Protein AF-A0A0X3P6A5-F1 (afdb_monomer)

Solvent-accessible surface area (backbone atoms only — not comparable to full-atom values): 8637 Å² total; per-residue (Å²): 137,67,82,74,75,75,67,80,82,49,99,84,60,67,52,66,67,54,50,32,65,76,57,48,77,68,52,52,66,49,45,55,50,52,33,45,46,26,39,73,74,64,66,32,57,69,59,28,50,49,54,53,51,51,53,50,52,51,46,52,52,50,49,65,68,41,34,69,88,51,89,90,66,46,97,62,54,54,68,47,59,50,49,52,48,53,52,53,50,45,52,51,28,46,69,28,38,88,76,41,46,70,59,17,30,49,50,24,37,30,36,51,30,54,72,82,42,47,76,75,57,67,90,83,59,84,69,65,73,29,74,85,68,86,89,71,82,80,85,76,79,81,83,130

pLDDT: mean 72.55, std 18.56, range [28.36, 92.75]

Structure (mmCIF, N/CA/C/O backbone):
data_AF-A0A0X3P6A5-F1
#
_entry.id   AF-A0A0X3P6A5-F1
#
loop_
_atom_site.group_PDB
_atom_site.id
_atom_site.type_symbol
_atom_site.label_atom_id
_atom_site.label_alt_id
_atom_site.label_comp_id
_atom_site.label_asym_id
_atom_site.label_entity_id
_atom_site.label_seq_id
_atom_site.pdbx_PDB_ins_code
_atom_site.Cartn_x
_atom_site.Cartn_y
_atom_site.Cartn_z
_atom_site.occupancy
_atom_site.B_iso_or_equiv
_atom_site.auth_seq_id
_atom_site.auth_comp_id
_atom_site.auth_asym_id
_atom_site.auth_atom_id
_atom_site.pdbx_PDB_model_num
ATOM 1 N N . TRP A 1 1 ? -2.877 30.400 -23.707 1.00 35.59 1 TRP A N 1
ATOM 2 C CA . TRP A 1 1 ? -1.646 29.698 -23.308 1.00 35.59 1 TRP A CA 1
ATOM 3 C C . TRP A 1 1 ? -2.067 28.435 -22.587 1.00 35.59 1 TRP A C 1
ATOM 5 O O . TRP A 1 1 ? -2.323 28.453 -21.393 1.00 35.59 1 TRP A O 1
ATOM 15 N N . THR A 1 2 ? -2.345 27.391 -23.360 1.00 29.20 2 THR A N 1
ATOM 16 C CA . THR A 1 2 ? -2.993 26.165 -22.886 1.00 29.20 2 THR A CA 1
ATOM 17 C C . THR A 1 2 ? -1.958 25.204 -22.313 1.00 29.20 2 THR A C 1
ATOM 19 O O . THR A 1 2 ? -0.946 24.940 -22.956 1.00 29.20 2 THR A O 1
ATOM 22 N N . TRP A 1 3 ? -2.256 24.658 -21.132 1.00 28.36 3 TRP A N 1
ATOM 23 C CA . TRP A 1 3 ? -1.466 23.686 -20.360 1.00 28.36 3 TRP A CA 1
ATOM 24 C C . TRP A 1 3 ? -0.926 22.475 -21.149 1.00 28.36 3 TRP A C 1
ATOM 26 O O . TRP A 1 3 ? 0.008 21.820 -20.700 1.00 28.36 3 TRP A O 1
ATOM 36 N N . ASN A 1 4 ? -1.468 22.203 -22.337 1.00 32.66 4 ASN A N 1
ATOM 37 C CA . ASN A 1 4 ? -1.080 21.081 -23.189 1.00 32.66 4 ASN A CA 1
ATOM 38 C C . ASN A 1 4 ? 0.328 21.207 -23.797 1.00 32.66 4 ASN A C 1
ATOM 40 O O . ASN A 1 4 ? 0.924 20.191 -24.122 1.00 32.66 4 ASN A O 1
ATOM 44 N N . SER A 1 5 ? 0.888 22.413 -23.932 1.00 31.59 5 SER A N 1
ATOM 45 C CA . SER A 1 5 ? 2.156 22.608 -24.662 1.00 31.59 5 SER A CA 1
ATOM 46 C C . SER A 1 5 ? 3.425 22.342 -23.839 1.00 31.59 5 SER A C 1
ATOM 48 O O . SER A 1 5 ? 4.517 22.356 -24.397 1.00 31.59 5 SER A O 1
ATOM 50 N N . LEU A 1 6 ? 3.309 22.115 -22.524 1.00 31.25 6 LEU A N 1
ATOM 51 C CA . LEU A 1 6 ? 4.461 21.904 -21.630 1.00 31.25 6 LEU A CA 1
ATOM 52 C C . LEU A 1 6 ? 4.771 20.421 -21.368 1.00 31.25 6 LEU A C 1
ATOM 54 O O . LEU A 1 6 ? 5.793 20.106 -20.766 1.00 31.25 6 LEU A O 1
ATOM 58 N N . ILE A 1 7 ? 3.906 19.513 -21.827 1.00 39.75 7 ILE A N 1
ATOM 59 C CA . ILE A 1 7 ? 4.038 18.066 -21.603 1.00 39.75 7 ILE A CA 1
ATOM 60 C C . ILE A 1 7 ? 4.970 17.415 -22.648 1.00 39.75 7 ILE A C 1
ATOM 62 O O . ILE A 1 7 ? 5.553 16.369 -22.378 1.00 39.75 7 ILE A O 1
ATOM 66 N N . ASP A 1 8 ? 5.215 18.072 -23.786 1.00 34.47 8 ASP A N 1
ATOM 67 C CA . ASP A 1 8 ? 5.927 17.477 -24.930 1.00 34.47 8 ASP A CA 1
ATOM 68 C C . ASP A 1 8 ? 7.464 17.639 -24.920 1.00 34.47 8 ASP A C 1
ATOM 70 O O . ASP A 1 8 ? 8.131 17.183 -25.847 1.00 34.47 8 ASP A O 1
ATOM 74 N N . GLN A 1 9 ? 8.075 18.259 -23.899 1.00 34.03 9 GLN A N 1
ATOM 75 C CA . GLN A 1 9 ? 9.529 18.530 -23.906 1.00 34.03 9 GLN A CA 1
ATOM 76 C C . GLN A 1 9 ? 10.420 17.503 -23.185 1.00 34.03 9 GLN A C 1
ATOM 78 O O . GLN A 1 9 ? 11.643 17.646 -23.210 1.00 34.03 9 GLN A O 1
ATOM 83 N N . HIS A 1 10 ? 9.871 16.433 -22.599 1.00 34.75 10 HIS A N 1
ATOM 84 C CA . HIS A 1 10 ? 10.691 15.404 -21.947 1.00 34.75 10 HIS A CA 1
ATOM 85 C C . HIS A 1 10 ? 10.288 13.970 -22.348 1.00 34.75 10 HIS A C 1
ATOM 87 O O . HIS A 1 10 ? 9.276 13.465 -21.866 1.00 34.75 10 HIS A O 1
ATOM 93 N N . PRO A 1 11 ? 11.108 13.251 -23.146 1.00 33.16 11 PRO A N 1
ATOM 94 C CA . PRO A 1 11 ? 10.793 11.909 -23.659 1.00 33.16 11 PRO A CA 1
ATOM 95 C C . PRO A 1 11 ? 10.884 10.789 -22.602 1.00 33.16 11 PRO A C 1
ATOM 97 O O . PRO A 1 11 ? 10.798 9.611 -22.931 1.00 33.16 11 PRO A O 1
ATOM 100 N N . THR A 1 12 ? 11.079 11.132 -21.327 1.00 39.44 12 THR A N 1
ATOM 101 C CA . THR A 1 12 ? 11.173 10.188 -20.200 1.00 39.44 12 THR A CA 1
ATOM 102 C C . THR A 1 12 ? 9.935 10.175 -19.310 1.00 39.44 12 THR A C 1
ATOM 104 O O . THR A 1 12 ? 9.852 9.354 -18.394 1.00 39.44 12 THR A O 1
ATOM 107 N N . TYR A 1 13 ? 8.968 11.057 -19.562 1.00 38.91 13 TYR A N 1
ATOM 108 C CA . TYR A 1 13 ? 7.755 11.132 -18.769 1.00 38.91 13 TYR A CA 1
ATOM 109 C C . TYR A 1 13 ? 6.662 10.351 -19.466 1.00 38.91 13 TYR A C 1
ATOM 111 O O . TYR A 1 13 ? 6.148 10.729 -20.514 1.00 38.91 13 TYR A O 1
ATOM 119 N N . VAL A 1 14 ? 6.287 9.253 -18.827 1.00 47.78 14 VAL A N 1
ATOM 120 C CA . VAL A 1 14 ? 4.948 8.701 -18.972 1.00 47.78 14 VAL A CA 1
ATOM 121 C C . VAL A 1 14 ? 3.986 9.861 -18.846 1.00 47.78 14 VAL A C 1
ATOM 123 O O . VAL A 1 14 ? 4.000 10.546 -17.819 1.00 47.78 14 VAL A O 1
ATOM 126 N N . SER A 1 15 ? 3.201 10.116 -19.889 1.00 42.75 15 SER A N 1
ATOM 127 C CA . SER A 1 15 ? 2.245 11.210 -19.845 1.00 42.75 15 SER A CA 1
ATOM 128 C C . SER A 1 15 ? 1.395 11.041 -18.589 1.00 42.75 15 SER A C 1
ATOM 130 O O . SER A 1 15 ? 0.844 9.963 -18.349 1.00 42.75 15 SER A O 1
ATOM 132 N N . LEU A 1 16 ? 1.331 12.070 -17.742 1.00 43.44 16 LEU A N 1
ATOM 133 C CA . LEU A 1 16 ? 0.549 12.023 -16.506 1.00 43.44 16 LEU A CA 1
ATOM 134 C C . LEU A 1 16 ? -0.891 11.621 -16.804 1.00 43.44 16 LEU A C 1
ATOM 136 O O . LEU A 1 16 ? -1.459 10.892 -16.010 1.00 43.44 16 LEU A O 1
ATOM 140 N N . SER A 1 17 ? -1.425 11.990 -17.974 1.00 43.72 17 SER A N 1
ATOM 141 C CA . SER A 1 17 ? -2.736 11.573 -18.478 1.00 43.72 17 SER A CA 1
ATOM 142 C C . SER A 1 17 ? -2.825 10.087 -18.843 1.00 43.72 17 SER A C 1
ATOM 144 O O . SER A 1 17 ? -3.923 9.544 -18.826 1.00 43.72 17 SER A O 1
ATOM 146 N N . PHE A 1 18 ? -1.714 9.408 -19.134 1.00 47.19 18 PHE A N 1
ATOM 147 C CA . PHE A 1 18 ? -1.651 7.962 -19.358 1.00 47.19 18 PHE A CA 1
ATOM 148 C C . PHE A 1 18 ? -1.655 7.194 -18.033 1.00 47.19 18 PHE A C 1
ATOM 150 O O . PHE A 1 18 ? -2.456 6.276 -17.874 1.00 47.19 18 PHE A O 1
ATOM 157 N N . VAL A 1 19 ? -0.859 7.626 -17.041 1.00 47.59 19 VAL A N 1
ATOM 158 C CA . VAL A 1 19 ? -0.973 7.112 -15.660 1.00 47.59 19 VAL A CA 1
ATOM 159 C C . VAL A 1 19 ? -2.367 7.415 -15.111 1.00 47.59 19 VAL A C 1
ATOM 161 O O . VAL A 1 19 ? -3.004 6.521 -14.569 1.00 47.59 19 VAL A O 1
ATOM 164 N N . TYR A 1 20 ? -2.895 8.624 -15.333 1.00 43.94 20 TYR A N 1
ATOM 165 C CA . TYR A 1 20 ? -4.258 8.993 -14.947 1.00 43.94 20 TYR A CA 1
ATOM 166 C C . TYR A 1 20 ? -5.309 8.143 -15.671 1.00 43.94 20 TYR A C 1
ATOM 168 O O . TYR A 1 20 ? -6.247 7.692 -15.040 1.00 43.94 20 TYR A O 1
ATOM 176 N N . ASN A 1 21 ? -5.175 7.851 -16.967 1.00 43.75 21 ASN A N 1
ATOM 177 C CA . ASN A 1 21 ? -6.162 7.022 -17.673 1.00 43.75 21 ASN A CA 1
ATOM 178 C C . ASN A 1 21 ? -6.104 5.542 -17.271 1.00 43.75 21 ASN A C 1
ATOM 180 O O . ASN A 1 21 ? -7.145 4.892 -17.219 1.00 43.75 21 ASN A O 1
ATOM 184 N N . TYR A 1 22 ? -4.920 5.005 -16.965 1.00 48.47 22 TYR A N 1
ATOM 185 C CA . TYR A 1 22 ? -4.777 3.605 -16.551 1.00 48.47 22 TYR A CA 1
ATOM 186 C C . TYR A 1 22 ? -5.076 3.383 -15.061 1.00 48.47 22 TYR A C 1
ATOM 188 O O . TYR A 1 22 ? -5.598 2.334 -14.688 1.00 48.47 22 TYR A O 1
ATOM 196 N N . VAL A 1 23 ? -4.763 4.361 -14.205 1.00 48.69 23 VAL A N 1
ATOM 197 C CA . VAL A 1 23 ? -4.932 4.274 -12.744 1.00 48.69 23 VAL A CA 1
ATOM 198 C C . VAL A 1 23 ? -6.215 4.968 -12.270 1.00 48.69 23 VAL A C 1
ATOM 200 O O . VAL A 1 23 ? -6.878 4.474 -11.352 1.00 48.69 23 VAL A O 1
ATOM 203 N N . SER A 1 24 ? -6.624 6.086 -12.877 1.00 50.56 24 SER A N 1
ATOM 204 C CA . SER A 1 24 ? -7.593 7.012 -12.276 1.00 50.56 24 SER A CA 1
ATOM 205 C C . SER A 1 24 ? -8.475 7.798 -13.260 1.00 50.56 24 SER A C 1
ATOM 207 O O . SER A 1 24 ? -8.270 8.979 -13.522 1.00 50.56 24 SER A O 1
ATOM 209 N N . HIS A 1 25 ? -9.593 7.201 -13.650 1.00 38.44 25 HIS A N 1
ATOM 210 C CA . HIS A 1 25 ? -10.841 7.977 -13.640 1.00 38.44 25 HIS A CA 1
ATOM 211 C C . HIS A 1 25 ? -12.018 7.184 -13.072 1.00 38.44 25 HIS A C 1
ATOM 213 O O . HIS A 1 25 ? -12.920 7.769 -12.484 1.00 38.44 25 HIS A O 1
ATOM 219 N N . THR A 1 26 ? -11.958 5.852 -13.111 1.00 39.59 26 THR A N 1
ATOM 220 C CA . THR A 1 26 ? -13.006 4.980 -12.556 1.00 39.59 26 THR A CA 1
ATOM 221 C C . THR A 1 26 ? -12.596 4.237 -11.280 1.00 39.59 26 THR A C 1
ATOM 223 O O . THR A 1 26 ? -13.457 3.986 -10.443 1.00 39.59 26 THR A O 1
ATOM 226 N N . SER A 1 27 ? -11.308 3.921 -11.061 1.00 56.50 27 SER A N 1
ATOM 227 C CA . SER A 1 27 ? -10.903 3.041 -9.945 1.00 56.50 27 SER A CA 1
ATOM 228 C C . SER A 1 27 ? -10.671 3.773 -8.614 1.00 56.50 27 SER A C 1
ATOM 230 O O . SER A 1 27 ? -11.277 3.406 -7.610 1.00 56.50 27 SER A O 1
ATOM 232 N N . LEU A 1 28 ? -9.879 4.851 -8.590 1.00 53.56 28 LEU A N 1
ATOM 233 C CA . LEU A 1 28 ? -9.521 5.552 -7.348 1.00 53.56 28 LEU A CA 1
ATOM 234 C C . LEU A 1 28 ? -10.717 6.227 -6.686 1.00 53.56 28 LEU A C 1
ATOM 236 O O . LEU A 1 28 ? -10.848 6.189 -5.462 1.00 53.56 28 LEU A O 1
ATOM 240 N N . GLN A 1 29 ? -11.606 6.801 -7.507 1.00 54.69 29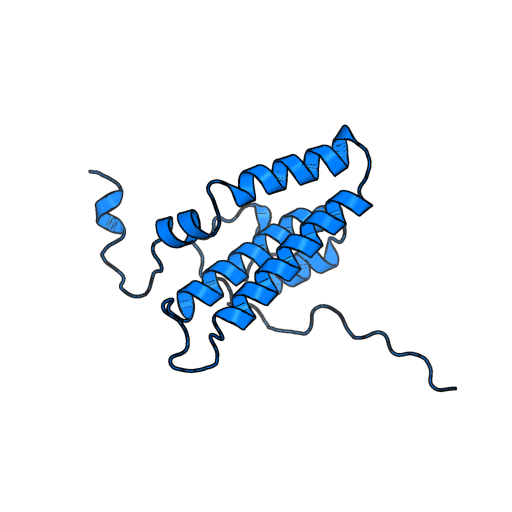 GLN A N 1
ATOM 241 C CA . GLN A 1 29 ? -12.796 7.434 -6.968 1.00 54.69 29 GLN A CA 1
ATOM 242 C C . GLN A 1 29 ? -13.766 6.425 -6.349 1.00 54.69 29 GLN A C 1
ATOM 244 O O . GLN A 1 29 ? -14.342 6.642 -5.284 1.00 54.69 29 GLN A O 1
ATOM 249 N N . SER A 1 30 ? -13.877 5.258 -6.982 1.00 70.00 30 SER A N 1
ATOM 250 C CA . SER A 1 30 ? -14.623 4.141 -6.414 1.00 70.00 30 SER A CA 1
ATOM 251 C C . SER A 1 30 ? -13.946 3.564 -5.165 1.00 70.00 30 SER A C 1
ATOM 253 O O . SER A 1 30 ? -14.642 3.119 -4.257 1.00 70.00 30 SER A O 1
ATOM 255 N N . LEU A 1 31 ? -12.608 3.598 -5.091 1.00 77.75 31 LEU A N 1
ATOM 256 C CA . LEU A 1 31 ? -11.837 3.031 -3.988 1.00 77.75 31 LEU A CA 1
ATOM 257 C C . LEU A 1 31 ? -12.022 3.828 -2.700 1.00 77.75 31 LEU A C 1
ATOM 259 O O . LEU A 1 31 ? -12.350 3.217 -1.687 1.00 77.75 31 LEU A O 1
ATOM 263 N N . TYR A 1 32 ? -11.854 5.159 -2.734 1.00 80.25 32 TYR A N 1
ATOM 264 C CA . TYR A 1 32 ? -12.077 5.980 -1.536 1.00 80.25 32 TYR A CA 1
ATOM 265 C C . TYR A 1 32 ? -13.518 5.830 -1.055 1.00 80.25 32 TYR A C 1
ATOM 267 O O . TYR A 1 32 ? -13.748 5.602 0.125 1.00 80.25 32 TYR A O 1
ATOM 275 N N . LYS A 1 33 ? -14.483 5.865 -1.987 1.00 83.69 33 LYS A N 1
ATOM 276 C CA . LYS A 1 33 ? -15.905 5.793 -1.655 1.00 83.69 33 LYS A CA 1
ATOM 277 C C . LYS A 1 33 ? -16.227 4.456 -1.001 1.00 83.69 33 LYS A C 1
ATOM 279 O O . LYS A 1 33 ? -16.819 4.420 0.065 1.00 83.69 33 LYS A O 1
ATOM 284 N N . LYS A 1 34 ? -15.768 3.356 -1.602 1.00 85.25 34 LYS A N 1
ATOM 285 C CA . LYS A 1 34 ? -15.973 2.008 -1.067 1.00 85.25 34 LYS A CA 1
ATOM 286 C C . LYS A 1 34 ? -15.267 1.810 0.274 1.00 85.25 34 LYS A C 1
ATOM 288 O O . LYS A 1 34 ? -15.808 1.131 1.141 1.00 85.25 34 LYS A O 1
ATOM 293 N N . PHE A 1 35 ? -14.071 2.373 0.442 1.00 87.62 35 PHE A N 1
ATOM 294 C CA . PHE A 1 35 ? -13.341 2.313 1.703 1.00 87.62 35 PHE A CA 1
ATOM 295 C C . PHE A 1 35 ? -14.091 3.060 2.813 1.00 87.62 35 PHE A C 1
ATOM 297 O O . PHE A 1 35 ? -14.316 2.472 3.870 1.00 87.62 35 PHE A O 1
ATOM 304 N N . ASP A 1 36 ? -14.521 4.297 2.555 1.00 87.62 36 ASP A N 1
ATOM 305 C CA . ASP A 1 36 ? -15.253 5.136 3.511 1.00 87.62 36 ASP A CA 1
ATOM 306 C C . ASP A 1 36 ? -16.641 4.570 3.833 1.00 87.62 36 ASP A C 1
ATOM 308 O O . ASP A 1 36 ? -17.022 4.514 5.002 1.00 87.62 36 ASP A O 1
ATOM 312 N N . ASP A 1 37 ? -17.370 4.070 2.830 1.00 90.00 37 ASP A N 1
ATOM 313 C CA . ASP A 1 37 ? -18.658 3.390 3.013 1.00 90.00 37 ASP A CA 1
ATOM 314 C C . ASP A 1 37 ? -18.523 2.192 3.963 1.00 90.00 37 ASP A C 1
ATOM 316 O O . ASP A 1 37 ? -19.339 2.003 4.865 1.00 90.00 37 ASP A O 1
ATOM 320 N N . LEU A 1 38 ? -17.467 1.393 3.813 1.00 90.25 38 LEU A N 1
ATOM 321 C CA . LEU A 1 38 ? -17.219 0.260 4.701 1.00 90.25 38 LEU A CA 1
ATOM 322 C C . LEU A 1 38 ? -16.714 0.702 6.082 1.00 90.25 38 LEU A C 1
ATOM 324 O O . LEU A 1 38 ? -17.148 0.153 7.093 1.00 90.25 38 LEU A O 1
ATOM 328 N N . TRP A 1 39 ? -15.823 1.693 6.139 1.00 89.88 39 TRP A N 1
ATOM 329 C CA . TRP A 1 39 ? -15.139 2.085 7.371 1.00 89.88 39 TRP A CA 1
ATOM 330 C C . TRP A 1 39 ? -16.030 2.932 8.281 1.00 89.88 39 TRP A C 1
ATOM 332 O O . TRP A 1 39 ? -16.191 2.616 9.458 1.00 89.88 39 TRP A O 1
ATOM 342 N N . TRP A 1 40 ? -16.615 3.999 7.738 1.00 87.88 40 TRP A N 1
ATOM 343 C CA . TRP A 1 40 ? -17.365 4.996 8.502 1.00 87.88 40 TRP A CA 1
ATOM 344 C C . TRP A 1 40 ? -18.859 4.711 8.536 1.00 87.88 40 TRP A C 1
ATOM 346 O O . TRP A 1 40 ? -19.479 4.872 9.584 1.00 87.88 40 TRP A O 1
ATOM 356 N N . HIS A 1 41 ? -19.443 4.280 7.415 1.00 90.94 41 HIS A N 1
ATOM 357 C CA . HIS A 1 41 ? -20.893 4.091 7.334 1.00 90.94 41 HIS A CA 1
ATOM 358 C C . HIS A 1 41 ? -21.340 2.711 7.826 1.00 90.94 41 HIS A C 1
ATOM 360 O O . HIS A 1 41 ? -22.369 2.605 8.487 1.00 90.94 41 HIS A O 1
ATOM 366 N N . GLN A 1 42 ? -20.569 1.660 7.536 1.00 91.81 42 GLN A N 1
ATOM 367 C CA . GLN A 1 42 ? -20.905 0.286 7.935 1.00 91.81 42 GLN A CA 1
ATOM 368 C C . GLN A 1 42 ? -20.137 -0.204 9.168 1.00 91.81 42 GLN A C 1
ATOM 370 O O . GLN A 1 42 ? -20.503 -1.237 9.721 1.00 91.81 42 GLN A O 1
ATOM 375 N N . LEU A 1 43 ? -19.106 0.525 9.619 1.00 91.25 43 LEU A N 1
ATOM 376 C CA . LEU A 1 43 ? -18.262 0.158 10.767 1.00 91.25 43 LEU A CA 1
ATOM 377 C C . LEU A 1 43 ? -17.597 -1.225 10.601 1.00 91.25 43 LEU A C 1
ATOM 379 O O . LEU A 1 43 ? -17.441 -1.980 11.560 1.00 91.25 43 LEU A O 1
ATOM 383 N N . LEU A 1 44 ? -17.188 -1.555 9.371 1.00 92.75 44 LEU A N 1
ATOM 384 C CA . LEU A 1 44 ? -16.550 -2.818 8.985 1.00 92.75 44 LEU A CA 1
ATOM 385 C C . LEU A 1 44 ? -15.085 -2.597 8.559 1.00 92.75 44 LEU A C 1
ATOM 387 O O . LEU A 1 44 ? -14.744 -2.779 7.384 1.00 92.75 44 LEU A O 1
ATOM 391 N N . PRO A 1 45 ? -14.175 -2.246 9.490 1.00 88.06 45 PRO A N 1
ATOM 392 C CA . PRO A 1 45 ? -12.787 -1.923 9.157 1.00 88.06 45 PRO A CA 1
ATOM 393 C C . PRO A 1 45 ? -12.033 -3.107 8.540 1.00 88.06 45 PRO A C 1
ATOM 395 O O . PRO A 1 45 ? -11.178 -2.920 7.676 1.00 88.06 45 PRO A O 1
ATOM 398 N N . ASN A 1 46 ? -12.377 -4.340 8.919 1.00 91.75 46 ASN A N 1
ATOM 399 C CA . ASN A 1 46 ? -11.830 -5.550 8.307 1.00 91.75 46 ASN A CA 1
ATOM 400 C C . ASN A 1 46 ? -12.143 -5.617 6.803 1.00 91.75 46 ASN A C 1
ATOM 402 O O . ASN A 1 46 ? -11.255 -5.903 6.006 1.00 91.75 46 ASN A O 1
ATOM 406 N N . ARG A 1 47 ? -13.375 -5.278 6.399 1.00 90.75 47 ARG A N 1
ATOM 407 C CA . ARG A 1 47 ? -13.778 -5.267 4.986 1.00 90.75 47 ARG A CA 1
ATOM 408 C C . ARG A 1 47 ? -13.120 -4.137 4.210 1.00 90.75 47 ARG A C 1
ATOM 410 O O . ARG A 1 47 ? -12.745 -4.331 3.058 1.00 90.75 47 ARG A O 1
ATOM 417 N N . SER A 1 48 ? -12.935 -2.978 4.829 1.00 88.56 48 SER A N 1
ATOM 418 C CA . SER A 1 48 ? -12.173 -1.887 4.219 1.00 88.56 48 SER A CA 1
ATOM 419 C C . SER A 1 48 ? -10.720 -2.292 3.952 1.00 88.56 48 SER A C 1
ATOM 421 O O . SER A 1 48 ? -10.179 -1.993 2.889 1.00 88.56 48 SER A O 1
ATOM 423 N N . VAL A 1 49 ? -10.095 -3.029 4.877 1.00 90.31 49 VAL A N 1
ATOM 424 C CA . VAL A 1 49 ? -8.740 -3.570 4.687 1.00 90.31 49 VAL A CA 1
ATOM 425 C C . VAL A 1 49 ? -8.710 -4.655 3.607 1.00 90.31 49 VAL A C 1
ATOM 427 O O . VAL A 1 49 ? -7.767 -4.678 2.818 1.00 90.31 49 VAL A O 1
ATOM 430 N N . ASP A 1 50 ? -9.734 -5.509 3.503 1.00 90.31 50 ASP A N 1
ATOM 431 C CA . ASP A 1 50 ? -9.858 -6.481 2.401 1.00 90.31 50 ASP A CA 1
ATOM 432 C C . ASP A 1 50 ? -9.836 -5.780 1.030 1.00 90.31 50 ASP A C 1
ATOM 434 O O . ASP A 1 50 ? -9.178 -6.241 0.097 1.00 90.31 50 ASP A O 1
ATOM 438 N N . VAL A 1 51 ? -10.500 -4.625 0.913 1.00 88.56 51 VAL A N 1
ATOM 439 C CA . VAL A 1 51 ? -10.496 -3.821 -0.319 1.00 88.56 51 VAL A CA 1
ATOM 440 C C . VAL A 1 51 ? -9.092 -3.297 -0.647 1.00 88.56 51 VAL A C 1
ATOM 442 O O . VAL A 1 51 ? -8.683 -3.343 -1.807 1.00 88.56 51 VAL A O 1
ATOM 445 N N . LEU A 1 52 ? -8.321 -2.846 0.348 1.00 88.12 52 LEU A N 1
ATOM 446 C CA . LEU A 1 52 ? -6.929 -2.426 0.128 1.00 88.12 52 LEU A CA 1
ATOM 447 C C . LEU A 1 52 ? -6.032 -3.600 -0.295 1.00 88.12 52 LEU A C 1
ATOM 449 O O . LEU A 1 52 ? -5.180 -3.444 -1.171 1.00 88.12 52 LEU A O 1
ATOM 453 N N . GLN A 1 53 ? -6.232 -4.779 0.300 1.00 88.19 53 GLN A N 1
ATOM 454 C CA . GLN A 1 53 ? -5.507 -5.996 -0.073 1.00 88.19 53 GLN A CA 1
ATOM 455 C C . GLN A 1 53 ? -5.810 -6.422 -1.516 1.00 88.19 53 GLN A C 1
ATOM 457 O O . GLN A 1 53 ? -4.899 -6.818 -2.238 1.00 88.19 53 GLN A O 1
ATOM 462 N N . ASP A 1 54 ? -7.057 -6.288 -1.971 1.00 86.25 54 ASP A N 1
ATOM 463 C CA . ASP A 1 54 ? -7.444 -6.560 -3.361 1.00 86.25 54 ASP A CA 1
ATOM 464 C C . ASP A 1 54 ? -6.718 -5.634 -4.355 1.00 86.25 54 ASP A C 1
ATOM 466 O O . ASP A 1 54 ? -6.205 -6.092 -5.378 1.00 86.25 54 ASP A O 1
ATOM 470 N N . VAL A 1 55 ? -6.579 -4.344 -4.030 1.00 85.50 55 VAL A N 1
ATOM 471 C CA . VAL A 1 55 ? -5.781 -3.399 -4.837 1.00 85.50 55 VAL A CA 1
ATOM 472 C C . VAL A 1 55 ? -4.307 -3.813 -4.876 1.00 85.50 55 VAL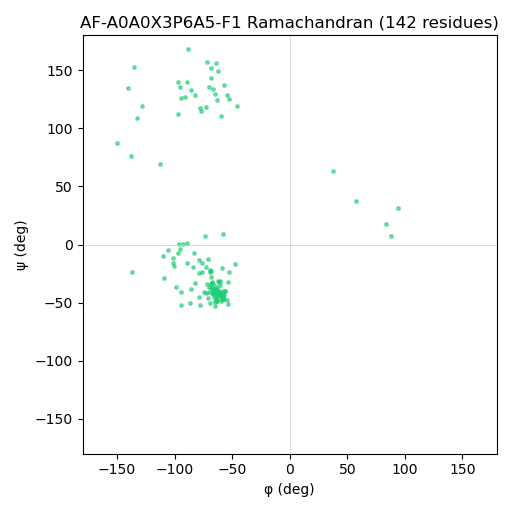 A C 1
ATOM 474 O O . VAL A 1 55 ? -3.690 -3.801 -5.945 1.00 85.50 55 VAL A O 1
ATOM 477 N N . LEU A 1 56 ? -3.744 -4.241 -3.743 1.00 86.06 56 LEU A N 1
ATOM 478 C CA . LEU A 1 56 ? -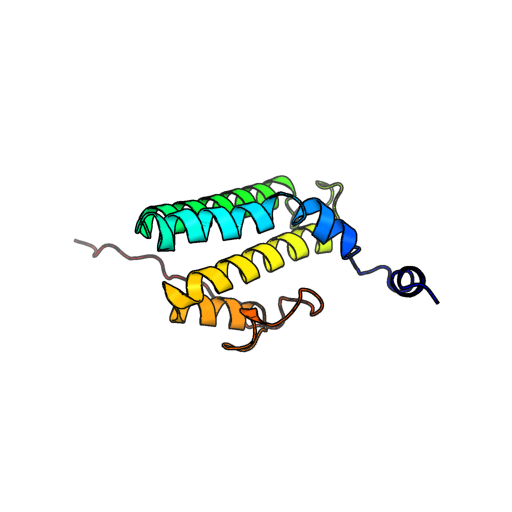2.386 -4.791 -3.667 1.00 86.06 56 LEU A CA 1
ATOM 479 C C . LEU A 1 56 ? -2.216 -6.027 -4.561 1.00 86.06 56 LEU A C 1
ATOM 481 O O . LEU A 1 56 ? -1.258 -6.100 -5.330 1.00 86.06 56 LEU A O 1
ATOM 485 N N . HIS A 1 57 ? -3.154 -6.975 -4.514 1.00 86.06 57 HIS A N 1
ATOM 486 C CA . HIS A 1 57 ? -3.125 -8.170 -5.360 1.00 86.06 57 HIS A CA 1
ATOM 487 C C . HIS A 1 57 ? -3.206 -7.827 -6.849 1.00 86.06 57 HIS A C 1
ATOM 489 O O . HIS A 1 57 ? -2.428 -8.362 -7.640 1.00 86.06 57 HIS A O 1
ATOM 495 N N . LYS A 1 58 ? -4.084 -6.895 -7.234 1.00 84.50 58 LYS A N 1
ATOM 496 C CA . LYS A 1 58 ? -4.185 -6.398 -8.615 1.00 84.50 58 LYS A CA 1
ATOM 497 C C . LYS A 1 58 ? -2.898 -5.721 -9.074 1.00 84.50 58 LYS A C 1
ATOM 499 O O . LYS A 1 58 ? -2.459 -5.957 -10.196 1.00 84.50 58 LYS A O 1
ATOM 504 N N . THR A 1 59 ? -2.264 -4.942 -8.200 1.00 85.25 59 THR A N 1
ATOM 505 C CA . THR A 1 59 ? -0.973 -4.296 -8.481 1.00 85.25 59 THR A CA 1
ATOM 506 C C . THR A 1 59 ? 0.129 -5.338 -8.687 1.00 85.25 59 THR A C 1
ATOM 508 O O . THR A 1 59 ? 0.871 -5.268 -9.663 1.00 85.25 59 THR A O 1
ATOM 511 N N . ASN A 1 60 ? 0.198 -6.363 -7.832 1.00 88.75 60 ASN A N 1
ATOM 512 C CA . ASN A 1 60 ? 1.154 -7.463 -7.991 1.00 88.75 60 ASN A CA 1
ATOM 513 C C . ASN A 1 60 ? 0.921 -8.242 -9.296 1.00 88.75 60 ASN A C 1
ATOM 515 O O . ASN A 1 60 ? 1.875 -8.528 -10.017 1.00 88.75 60 ASN A O 1
ATOM 519 N N . ALA A 1 61 ? -0.337 -8.540 -9.634 1.00 85.56 61 ALA A N 1
ATOM 520 C CA . ALA A 1 61 ? -0.691 -9.197 -10.892 1.00 85.56 61 ALA A CA 1
ATOM 521 C C . ALA A 1 61 ? -0.332 -8.337 -12.115 1.00 85.56 61 ALA A C 1
ATOM 523 O O . ALA A 1 61 ? 0.112 -8.864 -13.134 1.00 85.56 61 ALA A O 1
ATOM 524 N N . PHE A 1 62 ? -0.481 -7.014 -12.014 1.00 84.62 62 PHE A N 1
ATOM 525 C CA . PHE A 1 62 ? -0.067 -6.070 -13.048 1.00 84.62 62 PHE A CA 1
ATOM 526 C C . PHE A 1 62 ? 1.454 -6.094 -13.261 1.00 84.62 62 PHE A C 1
ATOM 528 O O . PHE A 1 62 ? 1.907 -6.254 -14.395 1.00 84.62 62 PHE A O 1
ATOM 535 N N . ILE A 1 63 ? 2.247 -6.030 -12.186 1.00 86.31 63 ILE A N 1
ATOM 536 C CA . ILE A 1 63 ? 3.714 -6.149 -12.259 1.00 86.31 63 ILE A CA 1
ATOM 537 C C . ILE A 1 63 ? 4.120 -7.471 -12.919 1.00 86.31 63 ILE A C 1
ATOM 539 O O . ILE A 1 63 ? 4.958 -7.478 -13.822 1.00 86.31 63 ILE A O 1
ATOM 543 N N . GLU A 1 64 ? 3.507 -8.579 -12.503 1.00 87.81 64 GLU A N 1
ATOM 544 C CA . GLU A 1 64 ? 3.814 -9.912 -13.028 1.00 87.81 64 GLU A CA 1
ATOM 545 C C . GLU A 1 64 ? 3.405 -10.077 -14.496 1.00 87.81 64 GLU A C 1
ATOM 547 O O . GLU A 1 64 ? 4.084 -10.762 -15.256 1.00 87.81 64 GLU A O 1
ATOM 552 N N . ARG A 1 65 ? 2.321 -9.428 -14.933 1.00 85.56 65 ARG A N 1
ATOM 553 C CA . ARG A 1 65 ? 1.893 -9.442 -16.337 1.00 85.56 65 ARG A CA 1
ATOM 554 C C . ARG A 1 65 ? 2.880 -8.706 -17.238 1.00 85.56 65 ARG A C 1
ATOM 556 O O . ARG A 1 65 ? 3.162 -9.174 -18.337 1.00 85.56 65 ARG A O 1
ATOM 563 N N . HIS A 1 66 ? 3.379 -7.558 -16.785 1.00 84.31 66 HIS A N 1
ATOM 564 C CA . HIS A 1 66 ? 4.248 -6.697 -17.586 1.00 84.31 66 HIS A CA 1
ATOM 565 C C . HIS A 1 66 ? 5.740 -7.027 -17.459 1.00 84.31 66 HIS A C 1
ATOM 567 O O . HIS A 1 66 ? 6.517 -6.587 -18.303 1.00 84.31 66 HIS A O 1
ATOM 573 N N . ARG A 1 67 ? 6.142 -7.791 -16.432 1.00 87.00 67 ARG A N 1
ATOM 574 C CA . ARG A 1 67 ? 7.521 -8.254 -16.172 1.00 87.00 67 ARG A CA 1
ATOM 575 C C . ARG A 1 67 ? 8.579 -7.200 -16.509 1.00 87.00 67 ARG A C 1
ATOM 577 O O . ARG A 1 67 ? 9.416 -7.435 -17.378 1.00 87.00 67 ARG A O 1
ATOM 584 N N . PRO A 1 68 ? 8.597 -6.040 -15.829 1.00 82.44 68 PRO A N 1
ATOM 585 C CA . PRO A 1 68 ? 9.501 -4.936 -16.169 1.00 82.44 68 PRO A CA 1
ATOM 586 C C . PRO A 1 68 ? 10.997 -5.310 -16.121 1.00 82.44 68 PRO A C 1
ATOM 588 O O . PRO A 1 68 ? 11.831 -4.622 -16.719 1.00 82.44 68 PRO A O 1
ATOM 591 N N . TRP A 1 69 ? 11.353 -6.392 -15.419 1.00 84.50 69 TRP A N 1
ATOM 592 C CA . TRP A 1 69 ? 12.703 -6.964 -15.370 1.00 84.50 69 TRP A CA 1
ATOM 593 C C . TRP A 1 69 ? 13.093 -7.761 -16.625 1.00 84.50 69 TRP A C 1
ATOM 595 O O . TRP A 1 69 ? 14.283 -7.882 -16.908 1.00 84.50 69 TRP A O 1
ATOM 605 N N . SER A 1 70 ? 12.132 -8.273 -17.396 1.00 82.88 70 SER A N 1
ATOM 606 C CA . SER A 1 70 ? 12.365 -9.046 -18.618 1.00 82.88 70 SER A CA 1
ATOM 607 C C . SER A 1 70 ? 12.303 -8.136 -19.847 1.00 82.88 70 SER A C 1
ATOM 609 O O . SER A 1 70 ? 11.324 -7.425 -20.064 1.00 82.88 70 SER A O 1
ATOM 611 N N . ALA A 1 71 ? 13.348 -8.146 -20.675 1.00 70.38 71 ALA A N 1
ATOM 612 C CA . ALA A 1 71 ? 13.351 -7.388 -21.924 1.00 70.38 71 ALA A CA 1
ATOM 613 C C . ALA A 1 71 ? 12.309 -7.956 -22.913 1.00 70.38 71 ALA A C 1
ATOM 615 O O . ALA A 1 71 ? 12.245 -9.167 -23.110 1.00 70.38 71 ALA A O 1
ATOM 616 N N . GLY A 1 72 ? 11.505 -7.085 -23.537 1.00 64.12 72 GLY A N 1
ATOM 617 C CA . GLY A 1 72 ? 10.661 -7.429 -24.693 1.00 64.12 72 GLY A CA 1
ATOM 618 C C . GLY A 1 72 ? 9.253 -7.976 -24.415 1.00 64.12 72 GLY A C 1
ATOM 619 O O . GLY A 1 72 ? 8.583 -8.371 -25.361 1.00 64.12 72 GLY A O 1
ATOM 620 N N . TYR A 1 73 ? 8.777 -7.996 -23.164 1.00 61.94 73 TYR A N 1
ATOM 621 C CA . TYR A 1 73 ? 7.488 -8.624 -22.809 1.00 61.94 73 TYR A CA 1
ATOM 622 C C . TYR A 1 73 ? 6.271 -7.680 -22.757 1.00 61.94 73 TYR A C 1
ATOM 624 O O . TYR A 1 73 ? 5.154 -8.133 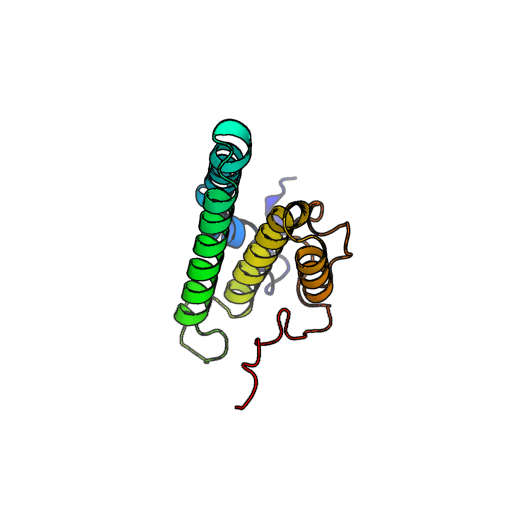-22.518 1.00 61.94 73 TYR A O 1
ATOM 632 N N . SER A 1 74 ? 6.457 -6.372 -22.949 1.00 64.75 74 SER A N 1
ATOM 633 C CA . SER A 1 74 ? 5.452 -5.367 -22.594 1.00 64.75 74 SER A CA 1
ATOM 634 C C . SER A 1 74 ? 5.356 -4.250 -23.632 1.00 64.75 74 SER A C 1
ATOM 636 O O . SER A 1 74 ? 6.372 -3.700 -24.048 1.00 64.75 74 SER A O 1
ATOM 638 N N . HIS A 1 75 ? 4.122 -3.884 -23.999 1.00 71.88 75 HIS A N 1
ATOM 639 C CA . HIS A 1 75 ? 3.823 -2.677 -24.784 1.00 71.88 75 HIS A CA 1
ATOM 640 C C . HIS A 1 75 ? 4.071 -1.384 -23.996 1.00 71.88 75 HIS A C 1
ATOM 642 O O . HIS A 1 75 ? 4.247 -0.329 -24.593 1.00 71.88 75 HIS A O 1
ATOM 648 N N . LEU A 1 76 ? 4.075 -1.475 -22.663 1.00 72.38 76 LEU A N 1
ATOM 649 C CA . LEU A 1 76 ? 4.419 -0.380 -21.765 1.00 72.38 76 LEU A CA 1
ATOM 650 C C . LEU A 1 76 ? 5.919 -0.384 -21.494 1.00 72.38 76 LEU A C 1
ATOM 652 O O . LEU A 1 76 ? 6.520 -1.440 -21.257 1.00 72.38 76 LEU A O 1
ATOM 656 N N . SER A 1 77 ? 6.510 0.800 -21.461 1.00 80.00 77 SER A N 1
ATOM 657 C CA . SER A 1 77 ? 7.882 0.992 -21.021 1.00 80.00 77 SER A CA 1
ATOM 658 C C . SER A 1 77 ? 8.046 0.617 -19.543 1.00 80.00 77 SER A C 1
ATOM 660 O O . SER A 1 77 ? 7.115 0.638 -18.733 1.00 80.00 77 SER A O 1
ATOM 662 N N . ARG A 1 78 ? 9.277 0.272 -19.157 1.00 81.06 78 ARG A N 1
ATOM 663 C CA . ARG A 1 78 ? 9.610 -0.090 -17.771 1.00 81.06 78 ARG A CA 1
ATOM 664 C C . ARG A 1 78 ? 9.228 1.013 -16.775 1.00 81.06 78 ARG A C 1
ATOM 666 O O . ARG A 1 78 ? 8.745 0.705 -15.688 1.00 81.06 78 ARG A O 1
ATOM 673 N N . SER A 1 79 ? 9.447 2.277 -17.134 1.00 79.00 79 SER A N 1
ATOM 674 C CA . SER A 1 79 ? 9.113 3.443 -16.306 1.00 79.00 79 SER A CA 1
ATOM 675 C C . SER A 1 79 ? 7.607 3.600 -16.096 1.00 79.00 79 SER A C 1
ATOM 677 O O . SER A 1 79 ? 7.197 3.977 -15.004 1.00 79.00 79 SER A O 1
ATOM 679 N N . GLU A 1 80 ? 6.787 3.252 -17.089 1.00 77.81 80 GLU A N 1
ATOM 680 C CA . GLU A 1 80 ? 5.316 3.258 -17.001 1.00 77.81 80 GLU A CA 1
ATOM 681 C C . GLU A 1 80 ? 4.799 2.255 -15.998 1.00 77.81 80 GLU A C 1
ATOM 683 O O . GLU A 1 80 ? 4.061 2.607 -15.078 1.00 77.81 80 GLU A O 1
ATOM 688 N N . VAL A 1 81 ? 5.241 1.011 -16.147 1.00 81.56 81 VAL A N 1
ATOM 689 C CA . VAL A 1 81 ? 4.822 -0.077 -15.269 1.00 81.56 81 VAL A CA 1
ATOM 690 C C . VAL A 1 81 ? 5.216 0.241 -13.830 1.00 81.56 81 VAL A C 1
ATOM 692 O O . VAL A 1 81 ? 4.382 0.170 -12.930 1.00 81.56 81 VAL A O 1
ATOM 695 N N . LEU A 1 82 ? 6.469 0.650 -13.607 1.00 83.00 82 LEU A N 1
ATOM 696 C CA . LEU A 1 82 ? 6.946 1.000 -12.272 1.00 83.00 82 LEU A CA 1
ATOM 697 C C . LEU A 1 82 ? 6.238 2.239 -11.713 1.00 83.00 82 LEU A C 1
ATOM 699 O O . LEU A 1 82 ? 5.844 2.218 -10.551 1.00 83.00 82 LEU A O 1
ATOM 703 N N . GLY A 1 83 ? 6.015 3.277 -12.521 1.00 79.31 83 GLY A N 1
ATOM 704 C CA . GLY A 1 83 ? 5.311 4.491 -12.102 1.00 79.31 83 GLY A CA 1
ATOM 705 C C . GLY A 1 83 ? 3.902 4.199 -11.586 1.00 79.31 83 GLY A C 1
ATOM 706 O O . GLY A 1 83 ? 3.549 4.624 -10.487 1.00 79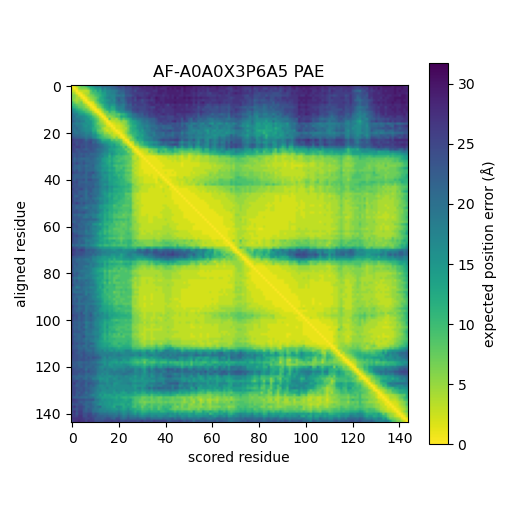.31 83 GLY A O 1
ATOM 707 N N . ILE A 1 84 ? 3.138 3.384 -12.318 1.00 78.50 84 ILE A N 1
ATOM 708 C CA . ILE A 1 84 ? 1.794 2.939 -11.916 1.00 78.50 84 ILE A CA 1
ATOM 709 C C . ILE A 1 84 ? 1.830 2.189 -10.577 1.00 78.50 84 ILE A C 1
ATOM 711 O O . ILE A 1 84 ? 0.996 2.414 -9.696 1.00 78.50 84 ILE A O 1
ATOM 715 N N . CYS A 1 85 ? 2.809 1.304 -10.400 1.00 83.75 85 CYS A N 1
ATOM 716 C CA . CYS A 1 85 ? 2.917 0.484 -9.196 1.00 83.75 85 CYS A CA 1
ATOM 717 C C . CYS A 1 85 ? 3.314 1.298 -7.968 1.00 83.75 85 CYS A C 1
ATOM 719 O O . CYS A 1 85 ? 2.769 1.097 -6.883 1.00 83.75 85 CYS A O 1
ATOM 721 N N . LEU A 1 86 ? 4.249 2.229 -8.140 1.00 84.06 86 LEU A N 1
ATOM 722 C CA . LEU A 1 86 ? 4.702 3.116 -7.075 1.00 84.06 86 LEU A CA 1
ATOM 723 C C . LEU A 1 86 ? 3.590 4.062 -6.636 1.00 84.06 86 LEU A C 1
ATOM 725 O O . LEU A 1 86 ? 3.412 4.272 -5.437 1.00 84.06 86 LEU A O 1
ATOM 729 N N . GLU A 1 87 ? 2.809 4.573 -7.584 1.00 80.81 87 GLU A N 1
ATOM 730 C CA . GLU A 1 87 ? 1.662 5.421 -7.277 1.00 80.81 87 GLU A CA 1
ATOM 731 C C . GLU A 1 87 ? 0.564 4.641 -6.545 1.00 80.81 87 GLU A C 1
ATOM 733 O O . GLU A 1 87 ? 0.048 5.094 -5.523 1.00 80.81 87 GLU A O 1
ATOM 738 N N . SER A 1 88 ? 0.276 3.414 -6.986 1.00 82.12 88 SER A N 1
ATOM 739 C CA . SER A 1 88 ? -0.659 2.519 -6.291 1.00 82.12 88 SER A CA 1
ATOM 740 C C . SER A 1 88 ? -0.215 2.268 -4.845 1.00 82.12 88 SER A C 1
ATOM 742 O O . SER A 1 88 ? -1.012 2.377 -3.910 1.00 82.12 88 SER A O 1
ATOM 744 N N . LEU A 1 89 ? 1.080 2.008 -4.635 1.00 85.31 89 LEU A N 1
ATOM 745 C CA . LEU A 1 89 ? 1.655 1.791 -3.309 1.00 85.31 89 LEU A CA 1
ATOM 746 C C . LEU A 1 89 ? 1.593 3.051 -2.429 1.00 85.31 89 LEU A C 1
ATOM 748 O O . LEU A 1 89 ? 1.290 2.947 -1.238 1.00 85.31 89 LEU A O 1
ATOM 752 N N . ARG A 1 90 ? 1.829 4.239 -3.004 1.00 84.69 90 ARG A N 1
ATOM 753 C CA . ARG A 1 90 ? 1.683 5.530 -2.312 1.00 84.69 90 ARG A CA 1
ATOM 754 C C . ARG A 1 90 ? 0.259 5.714 -1.789 1.00 84.69 90 ARG A C 1
ATOM 756 O O . ARG A 1 90 ? 0.077 6.078 -0.630 1.00 84.69 90 ARG A O 1
ATOM 763 N N . LEU A 1 91 ? -0.745 5.421 -2.611 1.00 82.06 91 LEU A N 1
ATOM 764 C CA . LEU A 1 91 ? -2.158 5.553 -2.244 1.00 82.06 91 LEU A CA 1
ATOM 765 C C . LEU A 1 91 ? -2.544 4.574 -1.135 1.00 82.06 91 LEU A C 1
ATOM 767 O O . LEU A 1 91 ? -3.146 4.977 -0.142 1.00 82.06 91 LEU A O 1
ATOM 771 N N . ILE A 1 92 ? -2.125 3.311 -1.241 1.00 86.62 92 ILE A N 1
ATO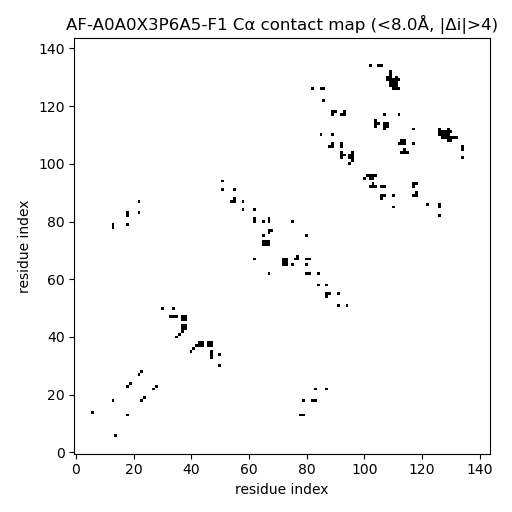M 772 C CA . ILE A 1 92 ? -2.335 2.308 -0.187 1.00 86.62 92 ILE A CA 1
ATOM 773 C C . ILE A 1 92 ? -1.706 2.765 1.135 1.00 86.62 92 ILE A C 1
ATOM 775 O O . ILE A 1 92 ? -2.336 2.650 2.186 1.00 86.62 92 ILE A O 1
ATOM 779 N N . ALA A 1 93 ? -0.500 3.338 1.101 1.00 87.31 93 ALA A N 1
ATOM 780 C CA . ALA A 1 93 ? 0.134 3.882 2.298 1.00 87.31 93 ALA A CA 1
ATOM 781 C C . ALA A 1 93 ? -0.680 5.020 2.937 1.00 87.31 93 ALA A C 1
ATOM 783 O O . ALA A 1 93 ? -0.703 5.117 4.164 1.00 87.31 93 ALA A O 1
ATOM 784 N N . CYS A 1 94 ? -1.401 5.825 2.148 1.00 85.38 94 CYS A N 1
ATOM 785 C CA . CYS A 1 94 ? -2.295 6.863 2.672 1.00 85.38 94 CYS A CA 1
ATOM 786 C C . CYS A 1 94 ? -3.451 6.254 3.473 1.00 85.38 94 CYS A C 1
ATOM 788 O O . CYS A 1 94 ? -3.698 6.667 4.604 1.00 85.38 94 CYS A O 1
ATOM 790 N N . PHE A 1 95 ? -4.112 5.226 2.930 1.00 85.25 95 PHE A N 1
ATOM 791 C CA . PHE A 1 95 ? -5.196 4.522 3.626 1.00 85.25 95 PHE A CA 1
ATOM 792 C C . PHE A 1 95 ? -4.705 3.712 4.833 1.00 85.25 95 PHE A C 1
ATOM 794 O O . PHE A 1 95 ? -5.438 3.535 5.801 1.00 85.25 95 PHE A O 1
ATOM 801 N N . LEU A 1 96 ? -3.453 3.246 4.813 1.00 87.50 96 LEU A N 1
ATOM 802 C CA . LEU A 1 96 ? -2.835 2.562 5.949 1.00 87.50 96 LEU A CA 1
ATOM 803 C C . LEU A 1 96 ? -2.415 3.511 7.077 1.00 87.50 96 LEU A C 1
ATOM 805 O O . LEU A 1 96 ? -2.168 3.025 8.176 1.00 87.50 96 LEU A O 1
ATOM 809 N N . ALA A 1 97 ? -2.323 4.825 6.857 1.00 87.88 97 ALA A N 1
ATOM 810 C CA . ALA A 1 97 ? -1.917 5.775 7.895 1.00 87.88 97 ALA A CA 1
ATOM 811 C C . ALA A 1 97 ? -2.775 5.690 9.179 1.00 87.88 97 ALA A C 1
ATOM 813 O O . ALA A 1 97 ? -2.185 5.570 10.255 1.00 87.88 97 ALA A O 1
ATOM 814 N N . PRO A 1 98 ? -4.125 5.670 9.112 1.00 84.06 98 PRO A N 1
ATOM 815 C CA . PRO A 1 98 ? -4.962 5.481 10.300 1.00 84.06 98 PRO A CA 1
ATOM 816 C C . PRO A 1 98 ? -4.952 4.050 10.869 1.00 84.06 98 PRO A C 1
ATOM 818 O O . PRO A 1 98 ? -5.304 3.866 12.029 1.00 84.06 98 PRO A O 1
ATOM 821 N N . ILE A 1 99 ? -4.560 3.037 10.087 1.00 87.44 99 ILE A N 1
ATOM 822 C CA . ILE A 1 99 ? -4.651 1.616 10.477 1.00 87.44 99 ILE A CA 1
ATOM 823 C C . ILE A 1 99 ? -3.332 1.118 11.081 1.00 87.44 99 ILE A C 1
ATOM 825 O O . ILE A 1 99 ? -3.298 0.536 12.161 1.00 87.44 99 ILE A O 1
ATOM 829 N N . VAL A 1 100 ? -2.226 1.337 10.365 1.00 89.88 100 VAL A N 1
ATOM 830 C CA . VAL A 1 100 ? -0.870 0.896 10.713 1.00 89.88 100 VAL A CA 1
ATOM 831 C C . VAL A 1 100 ? 0.123 2.033 10.405 1.00 89.88 100 VAL A C 1
ATOM 833 O O . VAL A 1 100 ? 0.873 1.969 9.423 1.00 89.88 100 VAL A O 1
ATOM 836 N N . PRO A 1 101 ? 0.189 3.079 11.250 1.00 88.62 101 PRO A N 1
ATOM 837 C CA . PRO A 1 101 ? 0.943 4.304 10.958 1.00 88.62 101 PRO A CA 1
ATOM 838 C C . PRO A 1 101 ? 2.444 4.061 10.751 1.00 88.62 101 PRO A C 1
ATOM 840 O O . PRO A 1 101 ? 3.074 4.688 9.900 1.00 88.62 101 PRO A O 1
ATOM 843 N N . ARG A 1 102 ? 3.033 3.100 11.479 1.00 89.06 102 ARG A N 1
ATOM 844 C CA . ARG A 1 102 ? 4.454 2.734 11.321 1.00 89.06 102 ARG A CA 1
ATOM 845 C C . ARG A 1 102 ? 4.745 2.135 9.946 1.00 89.06 102 ARG A C 1
ATOM 847 O O . ARG A 1 102 ? 5.783 2.430 9.363 1.00 89.06 102 ARG A O 1
ATOM 854 N N . LEU A 1 103 ? 3.843 1.295 9.439 1.00 88.88 103 LEU A N 1
ATOM 855 C CA . LEU A 1 103 ? 3.996 0.669 8.127 1.00 88.88 103 LEU A CA 1
ATOM 856 C C . LEU A 1 103 ? 3.807 1.704 7.018 1.00 88.88 103 LEU A C 1
ATOM 858 O O . LEU A 1 103 ? 4.637 1.775 6.120 1.00 88.88 103 LEU A O 1
ATOM 862 N N . SER A 1 104 ? 2.770 2.536 7.128 1.00 89.75 104 SER A N 1
ATOM 863 C CA . SER A 1 104 ? 2.519 3.655 6.215 1.00 89.75 104 SER A CA 1
ATOM 864 C C . SER A 1 104 ? 3.743 4.576 6.102 1.00 89.75 104 SER A C 1
ATOM 866 O O . SER A 1 104 ? 4.269 4.784 5.009 1.00 89.75 104 SER A O 1
ATOM 868 N N . SER A 1 105 ? 4.286 5.015 7.242 1.00 87.81 105 SER A N 1
ATOM 869 C CA . SER A 1 105 ? 5.491 5.850 7.298 1.00 87.81 105 SER A CA 1
ATOM 870 C C . SER A 1 105 ? 6.712 5.172 6.664 1.00 87.81 105 SER A C 1
ATOM 872 O O . SER A 1 105 ? 7.422 5.786 5.868 1.00 87.81 105 SER A O 1
ATOM 874 N N . ASN A 1 106 ? 6.928 3.880 6.938 1.00 88.62 106 ASN A N 1
ATOM 875 C CA . ASN A 1 106 ? 8.010 3.118 6.313 1.00 88.62 106 ASN A CA 1
ATOM 876 C C . ASN A 1 106 ? 7.864 3.048 4.786 1.00 88.62 106 ASN A C 1
ATOM 878 O O . ASN A 1 106 ? 8.864 3.181 4.083 1.00 88.62 106 ASN A O 1
ATOM 882 N N . ILE A 1 107 ? 6.645 2.852 4.270 1.00 87.94 107 ILE A N 1
ATOM 883 C CA . ILE A 1 107 ? 6.385 2.835 2.824 1.00 87.94 107 ILE A CA 1
ATOM 884 C C . ILE A 1 107 ? 6.709 4.204 2.217 1.00 87.94 107 ILE A C 1
ATOM 886 O O . ILE A 1 107 ? 7.434 4.271 1.226 1.00 87.94 107 ILE A O 1
ATOM 890 N N . PHE A 1 108 ? 6.255 5.299 2.831 1.00 86.31 108 PHE A N 1
ATOM 891 C CA . PHE A 1 108 ? 6.581 6.645 2.354 1.00 86.31 108 PHE A CA 1
ATOM 892 C C . PHE A 1 108 ? 8.090 6.905 2.332 1.00 86.31 108 PHE A C 1
ATOM 894 O O . PHE A 1 108 ? 8.612 7.335 1.303 1.00 86.31 108 PHE A O 1
ATOM 901 N N . GLN A 1 109 ? 8.813 6.537 3.393 1.00 85.38 109 GLN A N 1
ATOM 902 C CA . GLN A 1 109 ? 10.275 6.658 3.438 1.00 85.38 109 GLN A CA 1
ATOM 903 C C . GLN A 1 109 ? 10.964 5.878 2.311 1.00 85.38 109 GLN A C 1
ATOM 905 O O . GLN A 1 109 ? 11.911 6.378 1.704 1.00 85.38 109 GLN A O 1
ATOM 910 N N . GLN A 1 110 ? 10.484 4.673 1.991 1.00 85.50 110 GLN A N 1
ATOM 911 C CA . GLN A 1 110 ? 11.019 3.863 0.891 1.00 85.50 110 GLN A CA 1
ATOM 912 C C . GLN A 1 110 ? 10.731 4.457 -0.486 1.00 85.50 110 GLN A C 1
ATOM 914 O O . GLN A 1 110 ? 11.560 4.358 -1.391 1.00 85.50 110 GLN A O 1
ATOM 919 N N . LEU A 1 111 ? 9.581 5.110 -0.640 1.00 82.75 111 LEU A N 1
ATOM 920 C CA . LEU A 1 111 ? 9.238 5.858 -1.846 1.00 82.75 111 LEU A CA 1
ATOM 921 C C . LEU A 1 111 ? 10.069 7.148 -1.987 1.00 82.75 111 LEU A C 1
ATOM 923 O O . LEU A 1 111 ? 10.116 7.720 -3.075 1.00 82.75 111 LEU A O 1
ATOM 927 N N . GLY A 1 112 ? 10.783 7.570 -0.936 1.00 78.81 112 GLY A N 1
ATOM 928 C CA . GLY A 1 112 ? 11.528 8.832 -0.891 1.00 78.81 112 GLY A CA 1
ATOM 929 C C . GLY A 1 112 ? 10.656 10.030 -0.506 1.00 78.81 112 GLY A C 1
ATOM 930 O O . GLY A 1 112 ? 11.031 11.174 -0.760 1.00 78.81 112 GLY A O 1
ATOM 931 N N . LEU A 1 113 ? 9.490 9.765 0.085 1.00 76.00 113 LEU A N 1
ATOM 932 C CA . LEU A 1 113 ? 8.551 10.749 0.608 1.00 76.00 113 LEU A CA 1
ATOM 933 C C . LEU A 1 113 ? 8.780 10.895 2.121 1.00 76.00 113 LEU A C 1
ATOM 935 O O . LEU A 1 113 ? 9.017 9.913 2.826 1.00 76.00 113 LEU A O 1
ATOM 939 N N . GLY A 1 114 ? 8.720 12.123 2.640 1.00 68.94 114 GLY A N 1
ATOM 940 C CA . GLY A 1 114 ? 8.754 12.350 4.086 1.00 68.94 114 GLY A CA 1
ATOM 941 C C . GLY A 1 114 ? 7.549 11.693 4.769 1.00 68.94 114 GLY A C 1
ATOM 942 O O . GLY A 1 114 ? 6.469 11.621 4.181 1.00 68.94 114 GLY A O 1
ATOM 943 N N . SER A 1 115 ? 7.717 11.247 6.019 1.00 63.06 115 SER A N 1
ATOM 944 C CA . SER A 1 115 ? 6.705 10.495 6.785 1.00 63.06 115 SER A CA 1
ATOM 945 C C . SER A 1 115 ? 5.323 11.170 6.864 1.00 63.06 115 SER A C 1
ATOM 947 O O . SER A 1 115 ? 4.330 10.479 7.062 1.00 63.06 115 SER A O 1
ATOM 949 N N . ASN A 1 116 ? 5.260 12.497 6.698 1.00 57.56 116 ASN A N 1
ATOM 950 C CA . ASN A 1 116 ? 4.041 13.306 6.827 1.00 57.56 116 ASN A CA 1
ATOM 951 C C . ASN A 1 116 ? 3.529 13.874 5.491 1.00 57.56 116 ASN A C 1
ATOM 953 O O . ASN A 1 116 ? 2.420 14.404 5.433 1.00 57.56 116 ASN A O 1
ATOM 957 N N . ASP A 1 117 ? 4.316 13.765 4.418 1.00 62.44 117 ASP A N 1
ATOM 958 C CA . ASP A 1 117 ? 4.016 14.426 3.145 1.00 62.44 117 ASP A CA 1
ATOM 959 C C . ASP A 1 117 ? 3.413 13.475 2.108 1.00 62.44 117 ASP A C 1
ATOM 961 O O . ASP A 1 117 ? 2.834 13.924 1.120 1.00 62.44 117 ASP A O 1
ATOM 965 N N . GLY A 1 118 ? 3.515 12.160 2.320 1.00 63.66 118 GLY A N 1
ATOM 966 C CA . GLY A 1 118 ? 3.121 11.160 1.326 1.00 63.66 118 GLY A CA 1
ATOM 967 C C . GLY A 1 118 ? 1.647 11.209 0.908 1.00 63.66 118 GLY A C 1
ATOM 968 O O . GLY A 1 118 ? 1.338 10.955 -0.257 1.00 63.66 118 GLY A O 1
ATOM 969 N N . CYS A 1 119 ? 0.759 11.616 1.822 1.00 65.44 119 CYS A N 1
ATOM 970 C CA . CYS A 1 119 ? -0.671 11.808 1.552 1.00 65.44 119 CYS A CA 1
ATOM 971 C C . CYS A 1 119 ? -0.991 13.122 0.826 1.00 65.44 119 CYS A C 1
ATOM 973 O O . CYS A 1 119 ? -2.032 13.226 0.186 1.00 65.44 119 CYS A O 1
ATOM 975 N N . ARG A 1 120 ? -0.121 14.131 0.952 1.00 62.31 120 ARG A N 1
ATOM 976 C CA . ARG A 1 120 ? -0.325 15.492 0.428 1.00 62.31 120 ARG A CA 1
ATOM 977 C C . ARG A 1 120 ? 0.407 15.754 -0.884 1.00 62.31 120 ARG A C 1
ATOM 979 O O . ARG A 1 120 ? 0.085 16.718 -1.566 1.00 62.31 120 ARG A O 1
ATOM 986 N N . GLN A 1 121 ? 1.404 14.941 -1.220 1.00 59.94 121 GLN A N 1
ATOM 987 C CA . GLN A 1 121 ? 2.157 15.093 -2.458 1.00 59.94 121 GLN A CA 1
ATOM 988 C C . GLN A 1 121 ? 1.418 14.450 -3.634 1.00 59.94 121 GLN A C 1
ATOM 990 O O . GLN A 1 121 ? 1.031 13.284 -3.584 1.00 59.94 121 GLN A O 1
ATOM 995 N N . GLU A 1 122 ? 1.247 15.226 -4.703 1.00 52.69 122 GLU A N 1
ATOM 996 C CA . GLU A 1 122 ? 0.806 14.737 -6.008 1.00 52.69 122 GLU A CA 1
ATOM 997 C C . GLU A 1 122 ? 1.922 13.922 -6.685 1.00 52.69 122 GLU A C 1
ATOM 999 O O . GLU A 1 122 ? 3.107 14.117 -6.396 1.00 52.69 122 GLU A O 1
ATOM 1004 N N . ALA A 1 123 ? 1.545 13.044 -7.624 1.00 52.88 123 ALA A N 1
ATOM 1005 C CA . ALA A 1 123 ? 2.393 12.100 -8.373 1.00 52.88 123 ALA A CA 1
ATOM 1006 C C . ALA A 1 123 ? 3.547 12.731 -9.197 1.00 52.88 123 ALA A C 1
ATOM 1008 O O . ALA A 1 123 ? 4.194 12.062 -10.000 1.00 52.88 123 ALA A O 1
ATOM 1009 N N . PHE A 1 124 ? 3.811 14.027 -9.025 1.00 49.38 124 PHE A N 1
ATOM 1010 C CA . PHE A 1 124 ? 4.737 14.827 -9.820 1.00 49.38 124 PHE A CA 1
ATOM 1011 C C . PHE A 1 124 ? 6.215 14.621 -9.445 1.00 49.38 124 PHE A C 1
ATOM 1013 O O . PHE A 1 124 ? 7.109 15.036 -10.183 1.00 49.38 124 PHE A O 1
ATOM 1020 N N . ARG A 1 125 ? 6.508 13.986 -8.298 1.00 58.41 125 ARG A N 1
ATOM 1021 C CA . ARG A 1 125 ? 7.888 13.660 -7.905 1.00 58.41 125 ARG A CA 1
ATOM 1022 C C . ARG A 1 125 ? 8.249 12.233 -8.312 1.00 58.41 125 ARG A C 1
ATOM 1024 O O . ARG A 1 125 ? 7.474 11.323 -8.031 1.00 58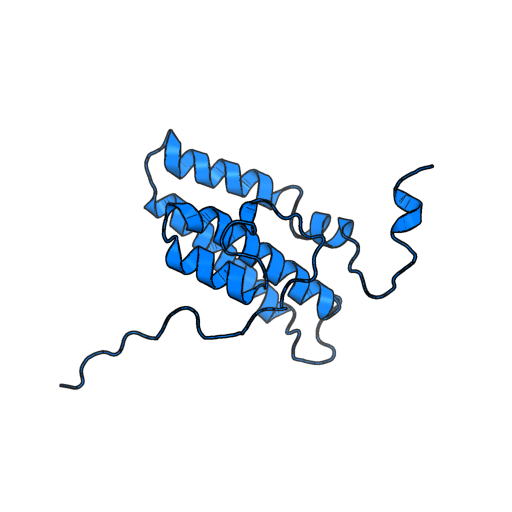.41 125 ARG A O 1
ATOM 1031 N N . PRO A 1 126 ? 9.446 12.003 -8.884 1.00 59.34 126 PRO A N 1
ATOM 1032 C CA . PRO A 1 126 ? 9.933 10.651 -9.107 1.00 59.34 126 PRO A CA 1
ATOM 1033 C C . PRO A 1 126 ? 10.033 9.916 -7.764 1.00 59.34 126 PRO A C 1
ATOM 1035 O O . PRO A 1 126 ? 10.862 10.256 -6.913 1.00 59.34 126 PRO A O 1
ATOM 1038 N N . LEU A 1 127 ? 9.148 8.936 -7.588 1.00 64.81 127 LEU A N 1
ATOM 1039 C CA . LEU A 1 127 ? 9.160 7.967 -6.497 1.00 64.81 127 LEU A CA 1
ATOM 1040 C C . LEU A 1 127 ? 10.384 7.044 -6.683 1.00 64.81 127 LEU A C 1
ATOM 1042 O O . LEU A 1 127 ? 10.824 6.854 -7.814 1.00 64.81 127 LEU A O 1
ATOM 1046 N N . CYS A 1 128 ? 10.931 6.490 -5.592 1.00 62.69 128 CYS A N 1
ATOM 1047 C CA . CYS A 1 128 ? 12.157 5.653 -5.521 1.00 62.69 128 CYS A CA 1
ATOM 1048 C C . CYS A 1 128 ? 13.486 6.363 -5.206 1.00 62.69 128 CYS A C 1
ATOM 1050 O O . CYS A 1 128 ? 14.544 5.897 -5.621 1.00 62.69 128 CYS A O 1
ATOM 1052 N N . LYS A 1 129 ? 13.481 7.446 -4.422 1.00 63.22 129 LYS A N 1
ATOM 1053 C CA . LYS A 1 129 ? 14.735 8.002 -3.858 1.00 63.22 129 LYS A CA 1
ATOM 1054 C C . LYS A 1 129 ? 15.091 7.461 -2.463 1.00 63.22 129 LYS A C 1
ATOM 1056 O O . LYS A 1 129 ? 16.077 7.897 -1.875 1.00 63.22 129 LYS A O 1
ATOM 1061 N N . GLY A 1 130 ? 14.273 6.565 -1.909 1.00 64.88 130 GLY A N 1
ATOM 1062 C CA . GLY A 1 130 ? 14.423 6.038 -0.551 1.00 64.88 130 GLY A CA 1
ATOM 1063 C C . GLY A 1 130 ? 15.318 4.799 -0.450 1.00 64.88 130 GLY A C 1
ATOM 1064 O O . GLY A 1 130 ? 15.645 4.154 -1.441 1.00 64.88 130 GLY A O 1
ATOM 1065 N N . GLN A 1 131 ? 15.692 4.428 0.778 1.00 70.19 131 GLN A N 1
ATOM 1066 C CA . GLN A 1 131 ? 16.408 3.176 1.043 1.00 70.19 131 GLN A CA 1
ATOM 1067 C C . GLN A 1 131 ? 15.444 1.983 0.996 1.00 70.19 131 GLN A C 1
ATOM 1069 O O . GLN A 1 131 ? 14.555 1.857 1.841 1.00 70.19 131 GLN A O 1
ATOM 1074 N N . HIS A 1 132 ? 15.632 1.082 0.032 1.00 77.31 132 HIS A N 1
ATOM 1075 C CA . HIS A 1 132 ? 14.799 -0.110 -0.114 1.00 77.31 132 HIS A CA 1
ATOM 1076 C C . HIS A 1 132 ? 15.195 -1.183 0.906 1.00 77.31 132 HIS A C 1
ATOM 1078 O O . HIS A 1 132 ? 16.308 -1.705 0.889 1.00 77.31 132 HIS A O 1
ATOM 1084 N N . ARG A 1 133 ? 14.263 -1.526 1.799 1.00 79.94 133 ARG A N 1
ATOM 1085 C CA . ARG A 1 133 ? 14.407 -2.609 2.782 1.00 79.94 133 ARG A CA 1
ATOM 1086 C C . ARG A 1 133 ? 13.127 -3.447 2.819 1.00 79.94 133 ARG A C 1
ATOM 1088 O O . ARG A 1 133 ? 12.058 -2.911 2.537 1.00 79.94 1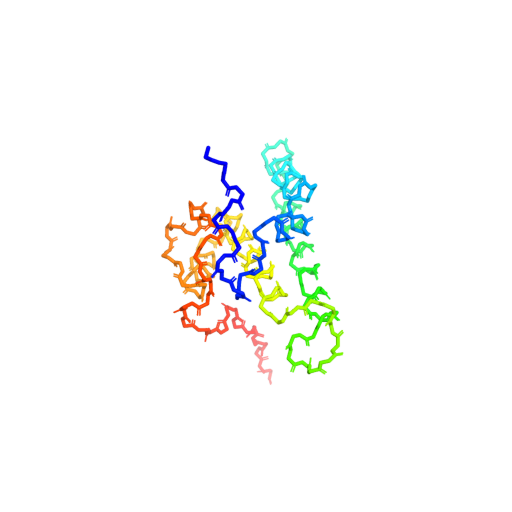33 ARG A O 1
ATOM 1095 N N . PRO A 1 134 ? 13.177 -4.737 3.177 1.00 84.31 134 PRO A N 1
ATOM 1096 C CA . PRO A 1 134 ? 11.957 -5.505 3.398 1.00 84.31 134 PRO A CA 1
ATOM 1097 C C . PRO A 1 134 ? 11.049 -4.801 4.421 1.00 84.31 134 PRO A C 1
ATOM 1099 O O . PRO A 1 134 ? 11.514 -4.415 5.493 1.00 84.31 134 PRO A O 1
ATOM 1102 N N . LEU A 1 135 ? 9.770 -4.601 4.079 1.00 83.44 135 LEU A N 1
ATOM 1103 C CA . LEU A 1 135 ? 8.810 -3.893 4.941 1.00 83.44 135 LEU A CA 1
ATOM 1104 C C . LEU A 1 135 ? 8.396 -4.722 6.158 1.00 83.44 135 LEU A C 1
ATOM 1106 O O . LEU A 1 135 ? 8.269 -4.191 7.259 1.00 83.44 135 LEU A O 1
ATOM 1110 N N . ILE A 1 136 ? 8.167 -6.018 5.950 1.00 84.81 136 ILE A N 1
ATOM 1111 C CA . ILE A 1 136 ? 7.640 -6.931 6.963 1.00 84.81 136 ILE A CA 1
ATOM 1112 C C . ILE A 1 136 ? 8.568 -8.150 7.024 1.00 84.81 136 ILE A C 1
ATOM 1114 O O . ILE A 1 136 ? 8.727 -8.841 6.011 1.00 84.81 136 ILE A O 1
ATOM 1118 N N . PRO A 1 137 ? 9.209 -8.429 8.174 1.00 85.19 137 PRO A N 1
ATOM 1119 C CA . PRO A 1 137 ? 9.977 -9.653 8.340 1.00 85.19 137 PRO A CA 1
ATOM 1120 C C . PRO A 1 137 ? 9.033 -10.858 8.365 1.00 85.19 137 PRO A C 1
ATOM 1122 O O . PRO A 1 137 ? 7.938 -10.800 8.923 1.00 85.19 137 PRO A O 1
ATOM 1125 N N . ARG A 1 138 ? 9.468 -11.980 7.786 1.00 84.75 138 ARG A N 1
ATOM 1126 C CA . ARG A 1 138 ? 8.712 -13.234 7.885 1.00 84.75 138 ARG A CA 1
ATOM 1127 C C . ARG A 1 138 ? 8.679 -13.695 9.340 1.00 84.75 138 ARG A C 1
ATOM 1129 O O . ARG A 1 138 ? 9.728 -13.794 9.978 1.00 84.75 138 ARG A O 1
ATOM 1136 N N . LEU A 1 139 ? 7.485 -14.010 9.835 1.00 87.12 139 LEU A N 1
ATOM 1137 C CA . LEU A 1 139 ? 7.314 -14.644 11.137 1.00 87.12 139 LEU A CA 1
ATOM 1138 C C . LEU A 1 139 ? 7.978 -16.023 11.097 1.00 87.12 139 LEU A C 1
ATOM 1140 O O . LEU A 1 139 ? 7.692 -16.833 10.215 1.00 87.12 139 LEU A O 1
ATOM 1144 N N . ARG A 1 140 ? 8.904 -16.271 12.023 1.00 87.44 140 ARG A N 1
ATOM 1145 C CA . ARG A 1 140 ? 9.535 -17.582 12.181 1.00 87.44 140 ARG A CA 1
ATOM 1146 C C . ARG A 1 140 ? 8.720 -18.378 13.187 1.00 87.44 140 ARG A C 1
ATOM 1148 O O . ARG A 1 140 ? 8.498 -17.902 14.296 1.00 87.44 140 ARG A O 1
ATOM 1155 N N . THR A 1 141 ? 8.305 -19.583 12.819 1.00 87.38 141 THR A N 1
ATOM 1156 C CA . THR A 1 141 ? 7.819 -20.554 13.798 1.00 87.38 141 THR A CA 1
ATOM 1157 C C . THR A 1 141 ? 9.007 -21.037 14.635 1.00 87.38 141 THR A C 1
ATOM 1159 O O . THR A 1 141 ? 10.074 -21.291 14.059 1.00 87.38 141 THR A O 1
ATOM 1162 N N . PRO A 1 142 ? 8.879 -21.129 15.972 1.00 85.06 142 PRO A N 1
ATOM 1163 C CA . PRO A 1 142 ? 9.935 -21.700 16.798 1.00 85.06 142 PRO A CA 1
ATOM 1164 C C . PRO A 1 142 ? 10.230 -23.125 16.316 1.00 85.06 142 PRO A C 1
ATOM 1166 O O . PRO A 1 142 ? 9.317 -23.868 15.956 1.00 85.06 142 PRO A O 1
ATOM 1169 N N . LYS A 1 143 ? 11.516 -23.478 16.237 1.00 77.38 143 LYS A N 1
ATOM 11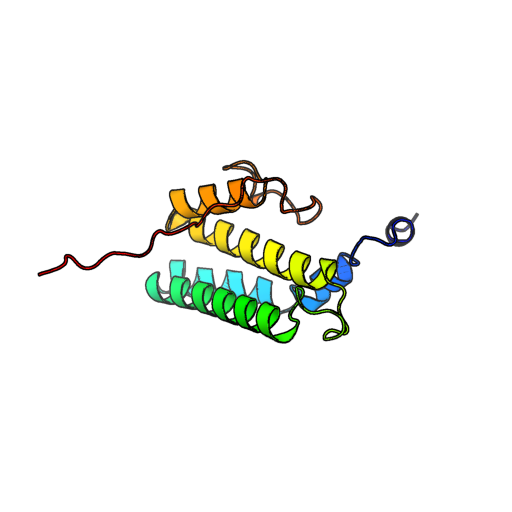70 C CA . LYS A 1 143 ? 11.917 -24.865 15.995 1.00 77.38 143 LYS A CA 1
ATOM 1171 C C . LYS A 1 143 ? 11.635 -25.629 17.290 1.00 77.38 143 LYS A C 1
ATOM 1173 O O . LYS A 1 143 ? 12.179 -25.231 18.319 1.00 77.38 143 LYS A O 1
ATOM 1178 N N . ASN A 1 144 ? 10.753 -26.628 17.222 1.00 66.75 144 ASN A N 1
ATOM 1179 C CA . ASN A 1 144 ? 10.570 -27.615 18.291 1.00 66.75 144 ASN A CA 1
ATOM 1180 C C . ASN A 1 144 ? 11.865 -28.388 18.536 1.00 66.75 144 ASN A C 1
ATOM 1182 O O . ASN A 1 144 ? 12.585 -28.637 17.539 1.00 66.75 144 ASN A O 1
#

Secondary structure (DSSP, 8-state):
--GGGGSTT-TT---HHHHHHHHTTTHHHHHHHHHHIIIIIS--HHHHHHHHHHHHHHHHHHHHHH-TTSTT--SS-HHHHHHHHHHHHHHHHHHHTTT-HHHHHHHHHHHT--TTTTTT--TTS-S--S----SSPPPPPPP-

Sequence (144 aa):
WTWNSLIDQHPTYVSLSFVYNYVSHTSLQSLYKKFDDLWWHQLLPNRSVDVLQDVLHKTNAFIERHRPWSAGYSHLSRSEVLGICLESLRLIACFLAPIVPRLSSNIFQQLGLGSNDGCRQEAFRPLCKGQHRPLIPRLRTPKN

Radius of gyration: 17.22 Å; Cα contacts (8 Å, |Δi|>4): 116; chains: 1; bounding box: 37×57×43 Å

Organism: Schistocephalus solidus (NCBI:txid70667)

Mean predicted aligned error: 11.03 Å

InterPro domains:
  IPR009080 Aminoacyl-tRNA synthetase, class Ia, anticodon-binding [SSF47323] (41-119)

Nearest PDB structures (foldseek):
  7wpi-assembly1_A  TM=8.053E-01  e=1.888E-02  Staphylococcus aureus
  7wpn-assembly1_A  TM=7.116E-01  e=2.439E-02  Staphylococcus aureus subsp. aureus COL
  7wpj-assembly1_A  TM=6.949E-01  e=8.338E-02  Staphylococcus aureus
  1pg2-assembly1_A  TM=5.819E-01  e=2.201E-02  Escherichia coli
  8brv-assembly1_A  TM=5.380E-01  e=3.867E-02  Escherichia coli

Foldseek 3Di:
DDPVPVQPPDPLDPRVVNLCVVQDDPPPVVLVVVLCCCVPVVVNNVVSVVSLVVLVVVLVVLCVQAVLVDPPRHPDHSSSNVLSSLVSLLVSLLVCCVPPLLLSQVSCQQQVHHSPCSNPDDSPDRGGPHDDDDSDDDDDDDDD